Protein AF-A0A067NAH4-F1 (afdb_monomer)

Solvent-accessible surface area (backbone atoms only — not comparable to full-atom values): 6242 Å² total; per-residue (Å²): 113,54,61,60,35,31,51,51,36,57,66,37,64,76,49,64,85,84,39,65,66,45,46,51,52,34,50,54,34,35,53,59,41,47,57,51,52,64,72,45,68,87,51,65,45,87,79,51,62,70,64,58,50,64,38,41,49,64,36,49,52,53,40,50,54,50,25,50,52,26,52,78,69,68,36,59,69,63,21,52,51,34,49,52,54,45,52,53,52,51,52,53,39,49,52,39,22,72,75,42,46,94,78,30,49,73,62,55,57,65,75,75,112

Structure (mmCIF, N/CA/C/O backbone):
data_AF-A0A067NAH4-F1
#
_entry.id   AF-A0A067NAH4-F1
#
loop_
_atom_site.group_PDB
_atom_site.id
_atom_site.type_symbol
_atom_site.label_atom_id
_atom_site.label_alt_id
_atom_site.label_comp_id
_atom_site.label_asym_id
_atom_site.label_entity_id
_atom_site.label_seq_id
_atom_site.pdbx_PDB_ins_code
_atom_site.Cartn_x
_atom_site.Cartn_y
_atom_site.Cartn_z
_atom_site.occupancy
_atom_site.B_iso_or_equiv
_atom_site.auth_seq_id
_atom_site.auth_comp_id
_atom_site.auth_asym_id
_atom_site.auth_atom_id
_atom_site.pdbx_PDB_model_num
ATOM 1 N N . MET A 1 1 ? 1.624 9.648 -10.902 1.00 64.12 1 MET A N 1
ATOM 2 C CA . MET A 1 1 ? 0.472 9.651 -9.967 1.00 64.12 1 MET A CA 1
ATOM 3 C C . MET A 1 1 ? 0.856 9.192 -8.560 1.00 64.12 1 MET A C 1
ATOM 5 O O . MET A 1 1 ? 0.615 9.941 -7.626 1.00 64.12 1 MET A O 1
ATOM 9 N N . SER A 1 2 ? 1.530 8.049 -8.389 1.00 77.62 2 SER A N 1
ATOM 10 C CA . SER A 1 2 ? 1.931 7.505 -7.073 1.00 77.62 2 SER A CA 1
ATOM 11 C C . SER A 1 2 ? 2.707 8.477 -6.170 1.00 77.62 2 SER A C 1
ATOM 13 O O . SER A 1 2 ? 2.472 8.503 -4.968 1.00 77.62 2 SER A O 1
ATOM 15 N N . ALA A 1 3 ? 3.574 9.328 -6.734 1.00 77.19 3 ALA A N 1
ATOM 16 C CA . ALA A 1 3 ? 4.337 10.304 -5.952 1.00 77.19 3 ALA A CA 1
ATOM 17 C C . ALA A 1 3 ? 3.458 11.346 -5.231 1.00 77.19 3 ALA A C 1
ATOM 19 O O . ALA A 1 3 ? 3.697 11.651 -4.065 1.00 77.19 3 ALA A O 1
ATOM 20 N N . GLY A 1 4 ? 2.413 11.848 -5.901 1.00 82.81 4 GLY A N 1
ATOM 21 C CA . GLY A 1 4 ? 1.475 12.808 -5.314 1.00 82.81 4 GLY A CA 1
ATOM 22 C C . GLY A 1 4 ? 0.658 12.196 -4.177 1.00 82.81 4 GLY A C 1
ATOM 23 O O . GLY A 1 4 ? 0.498 12.821 -3.133 1.00 82.81 4 GLY A O 1
ATOM 24 N N . TYR A 1 5 ? 0.221 10.943 -4.332 1.00 85.12 5 TYR A N 1
ATOM 25 C CA . TYR A 1 5 ? -0.487 10.223 -3.271 1.00 85.12 5 TYR A CA 1
ATOM 26 C C . TYR A 1 5 ? 0.408 9.899 -2.077 1.00 85.12 5 TYR A C 1
ATOM 28 O O . TYR A 1 5 ? -0.037 10.037 -0.942 1.00 85.12 5 TYR A O 1
ATOM 36 N N . ALA A 1 6 ? 1.672 9.535 -2.297 1.00 81.31 6 ALA A N 1
ATOM 37 C CA . ALA A 1 6 ? 2.603 9.330 -1.190 1.00 81.31 6 ALA A CA 1
ATOM 38 C C . ALA A 1 6 ? 2.869 10.636 -0.427 1.00 81.31 6 ALA A C 1
ATOM 40 O O . ALA A 1 6 ? 2.834 10.638 0.801 1.00 81.31 6 ALA A O 1
ATOM 41 N N . ALA A 1 7 ? 3.066 11.753 -1.136 1.00 82.88 7 ALA A N 1
ATOM 42 C CA . ALA A 1 7 ? 3.193 13.068 -0.510 1.00 82.88 7 ALA A CA 1
ATOM 43 C C . ALA A 1 7 ? 1.926 13.441 0.277 1.00 82.88 7 ALA A C 1
ATOM 45 O O . ALA A 1 7 ? 2.016 13.906 1.410 1.00 82.88 7 ALA A O 1
ATOM 46 N N . GLN A 1 8 ? 0.742 13.172 -0.280 1.00 87.94 8 GLN A N 1
ATOM 47 C CA . GLN A 1 8 ? -0.527 13.372 0.413 1.00 87.94 8 GLN A CA 1
ATOM 48 C C . GLN A 1 8 ? -0.620 12.521 1.684 1.00 87.94 8 GLN A C 1
ATOM 50 O O . GLN A 1 8 ? -1.017 13.045 2.720 1.00 87.94 8 GLN A O 1
ATOM 55 N N . ILE A 1 9 ? -0.237 11.241 1.637 1.00 87.31 9 ILE A N 1
ATOM 56 C CA . ILE A 1 9 ? -0.216 10.379 2.826 1.00 87.31 9 ILE A CA 1
ATOM 57 C C . ILE A 1 9 ? 0.708 10.974 3.889 1.00 87.31 9 ILE A C 1
ATOM 59 O O . ILE A 1 9 ? 0.268 11.157 5.018 1.00 87.31 9 ILE A O 1
ATOM 63 N N . GLN A 1 10 ? 1.934 11.346 3.515 1.00 85.06 10 GLN A N 1
ATOM 64 C CA . GLN A 1 10 ? 2.921 11.921 4.434 1.00 85.06 10 GLN A CA 1
ATOM 65 C C . GLN A 1 10 ? 2.431 13.223 5.081 1.00 85.06 10 GLN A C 1
ATOM 67 O O . GLN A 1 10 ? 2.517 13.378 6.296 1.00 85.06 10 GLN A O 1
ATOM 72 N N . LEU A 1 11 ? 1.834 14.129 4.301 1.00 84.81 11 LEU A N 1
ATOM 73 C CA . LEU A 1 11 ? 1.240 15.362 4.831 1.00 84.81 11 LEU A CA 1
ATOM 74 C C . LEU A 1 11 ? 0.103 15.076 5.816 1.00 84.81 11 LEU A C 1
ATOM 76 O O . LEU A 1 11 ? -0.052 15.780 6.810 1.00 84.81 11 LEU A O 1
ATOM 80 N N . GLN A 1 12 ? -0.702 14.048 5.545 1.00 85.00 12 GLN A N 1
ATOM 81 C CA . GLN A 1 12 ? -1.798 13.669 6.431 1.00 85.00 12 GLN A CA 1
ATOM 82 C C . GLN A 1 12 ? -1.331 12.888 7.672 1.00 85.00 12 GLN A C 1
ATOM 84 O O . GLN A 1 12 ? -2.075 12.820 8.646 1.00 85.00 12 GLN A O 1
ATOM 89 N N . SER A 1 13 ? -0.121 12.323 7.672 1.00 81.06 13 SER A N 1
ATOM 90 C CA . SER A 1 13 ? 0.454 11.615 8.827 1.00 81.06 13 SER A CA 1
ATOM 91 C C . SER A 1 13 ? 0.865 12.542 9.977 1.00 81.06 13 SER A C 1
ATOM 93 O O . SER A 1 13 ? 1.123 12.057 11.072 1.00 81.06 13 SER A O 1
ATOM 95 N N . VAL A 1 14 ? 0.906 13.862 9.756 1.00 82.94 14 VAL A N 1
ATOM 96 C CA . VAL A 1 14 ? 1.140 14.862 10.817 1.00 82.94 14 VAL A CA 1
ATOM 97 C C . VAL A 1 14 ? -0.081 15.008 11.735 1.00 82.94 14 VAL A C 1
ATOM 99 O O . VAL A 1 14 ? 0.048 15.42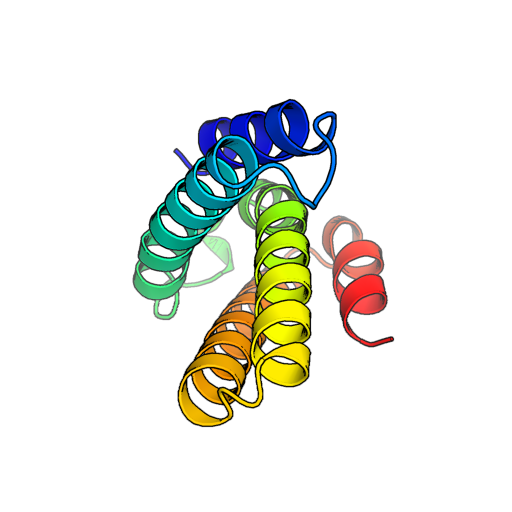8 12.884 1.00 82.94 14 VAL A O 1
ATOM 102 N N . PHE A 1 15 ? -1.274 14.662 11.245 1.00 80.50 15 PHE A N 1
ATOM 103 C CA . PHE A 1 15 ? -2.492 14.714 12.047 1.00 80.50 15 PHE A CA 1
ATOM 104 C C . PHE A 1 15 ? -2.595 13.494 12.974 1.00 80.50 15 PHE A C 1
ATOM 106 O O . PHE A 1 15 ? -2.128 12.410 12.611 1.00 80.50 15 PHE A O 1
ATOM 113 N N . PRO A 1 16 ? -3.239 13.636 14.1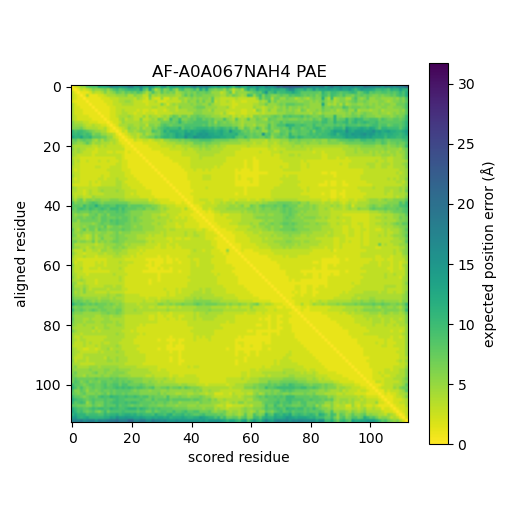50 1.00 79.69 16 PRO A N 1
ATOM 114 C CA . PRO A 1 16 ? -3.451 12.520 15.064 1.00 79.69 16 PRO A CA 1
ATOM 115 C C . PRO A 1 16 ? -4.124 11.332 14.371 1.00 79.69 16 PRO A C 1
ATOM 117 O O . PRO A 1 16 ? -5.038 11.507 13.566 1.00 79.69 16 PRO A O 1
ATOM 120 N N . GLU A 1 17 ? -3.732 10.108 14.726 1.00 75.06 17 GLU A N 1
ATOM 121 C CA . GLU A 1 17 ? -4.296 8.888 14.125 1.00 75.06 17 GLU A CA 1
ATOM 122 C C . GLU A 1 17 ? -5.819 8.780 14.283 1.00 75.06 17 GLU A C 1
ATOM 124 O O . GLU A 1 17 ? -6.500 8.231 13.415 1.00 75.06 17 GLU A O 1
ATOM 129 N N . ASN A 1 18 ? -6.346 9.372 15.356 1.00 77.12 18 ASN A N 1
ATOM 130 C CA . ASN A 1 18 ? -7.768 9.403 15.670 1.00 77.12 18 ASN A CA 1
ATOM 131 C C . ASN A 1 18 ? -8.560 10.451 14.876 1.00 77.12 18 ASN A C 1
ATOM 133 O O . ASN A 1 18 ? -9.779 10.477 15.016 1.00 77.12 18 ASN A O 1
ATOM 137 N N . ASP A 1 19 ? -7.925 11.291 14.048 1.00 88.75 19 ASP A N 1
ATOM 138 C CA . ASP A 1 19 ? -8.652 12.187 13.142 1.00 88.75 19 ASP A CA 1
ATOM 139 C C . ASP A 1 19 ? -9.290 11.368 11.999 1.00 88.75 19 ASP A C 1
ATOM 141 O O . ASP A 1 19 ? -8.588 10.882 11.097 1.00 88.75 19 ASP A O 1
ATOM 145 N N . PRO A 1 20 ? -10.631 11.220 11.987 1.00 87.25 20 PRO A N 1
ATOM 146 C CA . PRO A 1 20 ? -11.311 10.416 10.984 1.00 87.25 20 PRO A CA 1
ATOM 147 C C . PRO A 1 20 ? -11.174 11.001 9.571 1.00 87.25 20 PRO A C 1
ATOM 149 O O . PRO A 1 20 ? -11.154 10.235 8.604 1.00 87.25 20 PRO A O 1
ATOM 152 N N . ALA A 1 21 ? -11.045 12.325 9.425 1.00 90.06 21 ALA A N 1
ATOM 153 C CA . ALA A 1 21 ? -10.928 12.976 8.124 1.00 90.06 21 ALA A CA 1
ATOM 154 C C . ALA A 1 21 ? -9.537 12.753 7.515 1.00 90.06 21 ALA A C 1
ATOM 156 O O . ALA A 1 21 ? -9.428 12.367 6.345 1.00 90.06 21 ALA A O 1
ATOM 157 N N . ALA A 1 22 ? -8.476 12.937 8.305 1.00 88.94 22 ALA A N 1
ATOM 158 C CA . ALA A 1 22 ? -7.110 12.645 7.872 1.00 88.94 22 ALA A CA 1
ATOM 159 C C . ALA A 1 22 ? -6.925 11.152 7.564 1.00 88.94 22 ALA A C 1
ATOM 161 O O . ALA A 1 22 ? -6.324 10.792 6.546 1.00 88.94 22 ALA A O 1
ATOM 162 N N . ARG A 1 23 ? -7.499 10.262 8.388 1.00 91.31 23 ARG A N 1
ATOM 163 C CA . ARG A 1 23 ? -7.520 8.814 8.121 1.00 91.31 23 ARG A CA 1
ATOM 164 C C . ARG A 1 23 ? -8.181 8.496 6.781 1.00 91.31 23 ARG A C 1
ATOM 166 O O . ARG A 1 23 ? -7.584 7.805 5.958 1.00 91.31 23 ARG A O 1
ATOM 173 N N . GLN A 1 24 ? -9.379 9.026 6.531 1.00 92.94 24 GLN A N 1
ATOM 174 C CA . GLN A 1 24 ? -10.105 8.768 5.286 1.00 92.94 24 GLN A CA 1
ATOM 175 C C . GLN A 1 24 ? -9.320 9.243 4.055 1.00 92.94 24 GLN A C 1
ATOM 177 O O . GLN A 1 24 ? -9.275 8.542 3.043 1.00 92.94 24 GLN A O 1
ATOM 182 N N . LYS A 1 25 ? -8.653 10.400 4.142 1.00 93.12 25 LYS A N 1
ATOM 183 C CA . LYS A 1 25 ? -7.795 10.917 3.064 1.00 93.12 25 LYS A CA 1
ATOM 184 C C . LYS A 1 25 ? -6.597 10.006 2.794 1.00 93.12 25 LYS A C 1
ATOM 186 O O . LYS A 1 25 ? -6.332 9.701 1.632 1.00 93.12 25 LYS A O 1
ATOM 191 N N . ARG A 1 26 ? -5.907 9.538 3.843 1.00 93.19 26 ARG A N 1
ATOM 192 C CA . ARG A 1 26 ? -4.791 8.581 3.719 1.00 93.19 26 ARG A CA 1
ATOM 193 C C . ARG A 1 26 ? -5.242 7.281 3.060 1.00 93.19 26 ARG A C 1
ATOM 195 O O . ARG A 1 26 ? -4.603 6.832 2.114 1.00 93.19 26 ARG A O 1
ATOM 202 N N . LEU A 1 27 ? -6.375 6.725 3.492 1.00 94.06 27 LEU A N 1
ATOM 203 C CA . LEU A 1 27 ? -6.923 5.495 2.916 1.00 94.06 27 LEU A CA 1
ATOM 204 C C . LEU A 1 27 ? -7.373 5.660 1.468 1.00 94.06 27 LEU A C 1
ATOM 206 O O . LEU A 1 27 ? -7.132 4.778 0.649 1.00 94.06 27 LEU A O 1
ATOM 210 N N . SER A 1 28 ? -7.993 6.788 1.127 1.00 94.81 28 SER A N 1
ATOM 211 C CA . SER A 1 28 ? -8.366 7.074 -0.258 1.00 94.81 28 SER A CA 1
ATOM 212 C C . SER A 1 28 ? -7.136 7.154 -1.164 1.00 94.81 28 SER A C 1
ATOM 214 O O . SER A 1 28 ? -7.157 6.607 -2.264 1.00 94.81 28 SER A O 1
ATOM 216 N N . ALA A 1 29 ? -6.061 7.802 -0.704 1.00 94.12 29 ALA A N 1
ATOM 217 C CA . A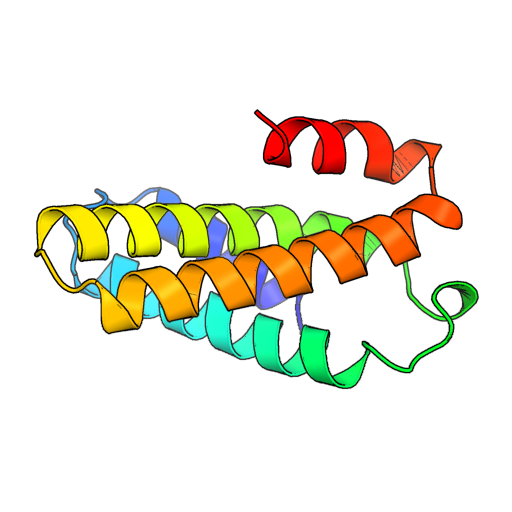LA A 1 29 ? -4.800 7.867 -1.435 1.00 94.12 29 ALA A CA 1
ATOM 218 C C . ALA A 1 29 ? -4.150 6.478 -1.568 1.00 94.12 29 ALA A C 1
ATOM 220 O O . ALA A 1 29 ? -3.724 6.104 -2.658 1.00 94.12 29 ALA A O 1
ATOM 221 N N . ALA A 1 30 ? -4.140 5.684 -0.492 1.00 95.06 30 ALA A N 1
ATOM 222 C CA . ALA A 1 30 ? -3.627 4.316 -0.500 1.00 95.06 30 ALA A CA 1
ATOM 223 C C . ALA A 1 30 ? -4.369 3.428 -1.513 1.00 95.06 30 ALA A C 1
ATOM 225 O O . ALA A 1 30 ? -3.732 2.778 -2.336 1.00 95.06 30 ALA A O 1
ATOM 226 N N . ARG A 1 31 ? -5.707 3.469 -1.533 1.00 95.38 31 ARG A N 1
ATOM 227 C CA . ARG A 1 31 ? -6.539 2.711 -2.489 1.00 95.38 31 ARG A CA 1
ATOM 228 C C . ARG A 1 31 ? -6.299 3.120 -3.943 1.00 95.38 31 ARG A C 1
ATOM 230 O O . ARG A 1 31 ? -6.241 2.266 -4.826 1.00 95.38 31 ARG A O 1
ATOM 237 N N . ALA A 1 32 ? -6.122 4.418 -4.195 1.00 95.06 32 ALA A N 1
ATOM 238 C CA . ALA A 1 32 ? -5.782 4.908 -5.529 1.00 95.06 32 ALA A CA 1
ATOM 239 C C . ALA A 1 32 ? -4.415 4.378 -5.994 1.00 95.06 32 ALA A C 1
ATOM 241 O O . ALA A 1 32 ? -4.255 4.018 -7.159 1.00 95.06 32 ALA A O 1
ATOM 242 N N . VAL A 1 33 ? -3.439 4.272 -5.085 1.00 95.06 33 VAL A N 1
ATOM 243 C CA . VAL A 1 33 ? -2.146 3.649 -5.395 1.00 95.06 33 VAL A CA 1
ATOM 244 C C . VAL A 1 33 ? -2.277 2.139 -5.595 1.00 95.06 33 VAL A C 1
ATOM 246 O O . VAL A 1 33 ? -1.698 1.632 -6.550 1.00 95.06 33 VAL A O 1
ATOM 249 N N . MET A 1 34 ? -3.064 1.432 -4.781 1.00 96.38 34 MET A N 1
ATOM 250 C CA . MET A 1 34 ? -3.288 -0.011 -4.958 1.00 96.38 34 MET A CA 1
ATOM 251 C C . MET A 1 34 ? -3.899 -0.344 -6.321 1.00 96.38 34 MET A C 1
ATOM 253 O O . MET A 1 34 ? -3.486 -1.304 -6.959 1.00 96.38 34 MET A O 1
ATOM 257 N N . SER A 1 35 ? -4.774 0.516 -6.850 1.00 94.62 35 SER A N 1
ATOM 258 C CA . SER A 1 35 ? -5.290 0.360 -8.221 1.00 94.62 35 SER A CA 1
ATOM 259 C C . SER A 1 35 ? -4.172 0.380 -9.278 1.00 94.62 35 SER A C 1
ATOM 261 O O . SER A 1 35 ? -4.230 -0.352 -10.262 1.00 94.62 35 SER A O 1
ATOM 263 N N . VAL A 1 36 ? -3.125 1.189 -9.069 1.00 93.06 36 VAL A N 1
ATOM 264 C CA . VAL A 1 36 ? -1.933 1.202 -9.936 1.00 93.06 36 VAL A CA 1
ATOM 265 C C . VAL A 1 36 ? -1.079 -0.043 -9.714 1.00 93.06 36 VAL A C 1
ATOM 267 O O . VAL A 1 36 ? -0.580 -0.598 -10.685 1.00 93.06 36 VAL A O 1
ATOM 270 N N . VAL A 1 37 ? -0.913 -0.477 -8.461 1.00 94.56 37 VAL A N 1
ATOM 271 C CA . VAL A 1 37 ? -0.147 -1.683 -8.098 1.00 94.56 37 VAL A CA 1
ATOM 272 C C . VAL A 1 37 ? -0.729 -2.907 -8.798 1.00 94.56 37 VAL A C 1
ATOM 274 O O . VAL A 1 37 ? 0.008 -3.588 -9.503 1.00 94.56 37 VAL A O 1
ATOM 277 N N . HIS A 1 38 ? -2.046 -3.109 -8.712 1.00 94.50 38 HIS A N 1
ATOM 278 C CA . HIS A 1 38 ? -2.738 -4.183 -9.425 1.00 94.50 38 HIS A CA 1
ATOM 279 C C . HIS A 1 38 ? -2.557 -4.086 -10.942 1.00 94.50 38 HIS A C 1
ATOM 281 O O . HIS A 1 38 ? -2.310 -5.087 -11.606 1.00 94.50 38 HIS A O 1
ATOM 287 N N . GLY A 1 39 ? -2.603 -2.874 -11.503 1.00 90.81 39 GLY A N 1
ATOM 288 C CA . GLY A 1 39 ? -2.392 -2.66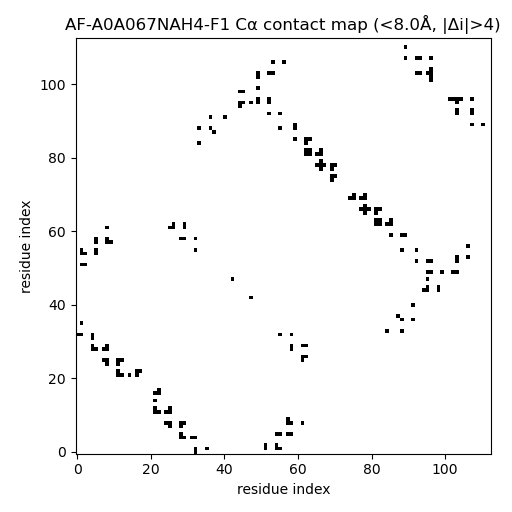2 -12.936 1.00 90.81 39 GLY A CA 1
ATOM 289 C C . GLY A 1 39 ? -0.981 -3.001 -13.432 1.00 90.81 39 GLY A C 1
ATOM 290 O O . GLY A 1 39 ? -0.791 -3.174 -14.634 1.00 90.81 39 GLY A O 1
ATOM 291 N N . VAL A 1 40 ? 0.011 -3.095 -12.540 1.00 89.44 40 VAL A N 1
ATOM 292 C CA 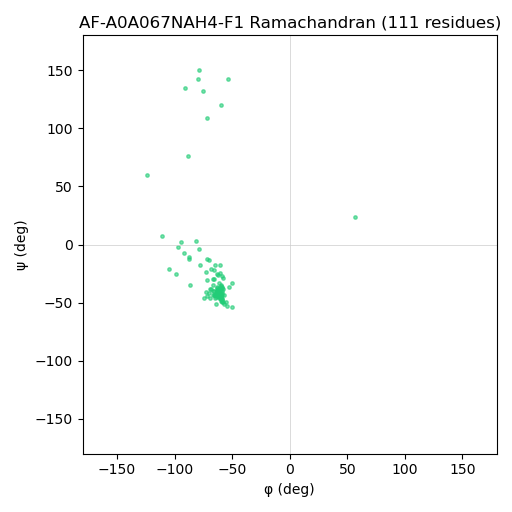. VAL A 1 40 ? 1.398 -3.437 -12.897 1.00 89.44 40 VAL A CA 1
ATOM 293 C C . VAL A 1 40 ? 1.833 -4.817 -12.404 1.00 89.44 40 VAL A C 1
ATOM 295 O O . VAL A 1 40 ? 3.003 -5.175 -12.556 1.00 89.44 40 VAL A O 1
ATOM 298 N N . GLU A 1 41 ? 0.918 -5.619 -11.851 1.00 85.31 41 GLU A N 1
ATOM 299 C CA . GLU A 1 41 ? 1.222 -6.987 -11.421 1.00 85.31 41 GLU A CA 1
ATOM 300 C C . GLU A 1 41 ? 1.744 -7.848 -12.578 1.00 85.31 41 GLU A C 1
ATOM 302 O O . GLU A 1 41 ? 2.734 -8.549 -12.406 1.00 85.31 41 GLU A O 1
ATOM 307 N N . ASP A 1 42 ? 1.214 -7.712 -13.787 1.00 86.62 42 ASP A N 1
ATOM 308 C CA . ASP A 1 42 ? 1.671 -8.520 -14.929 1.00 86.62 42 ASP A CA 1
ATOM 309 C C . ASP A 1 42 ? 2.748 -7.836 -15.786 1.00 86.62 42 ASP A C 1
ATOM 311 O O . ASP A 1 42 ? 3.221 -8.390 -16.779 1.00 86.62 42 ASP A O 1
ATOM 315 N N . VAL A 1 43 ? 3.187 -6.634 -15.401 1.00 91.19 43 VAL A N 1
ATOM 316 C CA . VAL A 1 43 ? 4.217 -5.885 -16.134 1.00 91.19 43 VAL A CA 1
ATOM 317 C C . VAL A 1 43 ? 5.610 -6.422 -15.789 1.00 91.19 43 VAL A C 1
ATOM 319 O O . VAL A 1 43 ? 5.893 -6.768 -14.638 1.00 91.19 43 VAL A O 1
ATOM 322 N N . ASP A 1 44 ? 6.508 -6.474 -16.782 1.00 91.00 44 ASP A N 1
ATOM 323 C CA . ASP A 1 44 ? 7.922 -6.790 -16.551 1.00 91.00 44 ASP A CA 1
ATOM 324 C C . ASP A 1 44 ? 8.531 -5.747 -15.589 1.00 91.00 44 ASP A C 1
ATOM 326 O O . ASP A 1 44 ? 8.564 -4.555 -15.916 1.00 91.00 44 ASP A O 1
ATOM 330 N N . PRO A 1 45 ? 9.049 -6.154 -14.413 1.00 88.75 45 PRO A N 1
ATOM 331 C CA . PRO A 1 45 ? 9.603 -5.227 -13.429 1.00 88.75 45 PRO A CA 1
ATOM 332 C C . PRO A 1 45 ? 10.793 -4.408 -13.950 1.00 88.75 45 PRO A C 1
ATOM 334 O O . PRO A 1 45 ? 11.099 -3.370 -13.368 1.00 88.75 45 PRO A O 1
ATOM 337 N N . ARG A 1 46 ? 11.450 -4.819 -15.044 1.00 90.00 46 ARG A N 1
ATOM 338 C CA . ARG A 1 46 ? 12.515 -4.039 -15.702 1.00 90.00 46 ARG A CA 1
ATOM 339 C C . ARG A 1 46 ? 12.000 -2.769 -16.378 1.00 90.00 46 ARG A C 1
ATOM 341 O O . ARG A 1 46 ? 12.780 -1.848 -16.600 1.00 90.00 46 ARG A O 1
ATOM 348 N N . LEU A 1 47 ? 10.705 -2.716 -16.689 1.00 91.00 47 LEU A N 1
ATOM 349 C CA . LEU A 1 47 ? 10.034 -1.546 -17.261 1.00 91.00 47 LEU A CA 1
ATOM 350 C C . LEU A 1 47 ? 9.518 -0.585 -16.181 1.00 91.00 47 LEU A C 1
ATOM 352 O O . LEU A 1 47 ? 9.098 0.530 -16.488 1.00 91.00 47 LEU A O 1
ATOM 356 N N . LEU A 1 48 ? 9.539 -1.005 -14.914 1.00 89.62 48 LEU A N 1
ATOM 357 C CA . LEU A 1 48 ? 9.081 -0.199 -13.793 1.00 89.62 48 LEU A CA 1
ATOM 358 C C . LEU A 1 48 ? 10.235 0.618 -13.216 1.00 89.62 48 LEU A C 1
ATOM 360 O O . LEU A 1 48 ? 11.323 0.114 -12.949 1.00 89.62 48 LEU A O 1
ATOM 364 N N . HIS A 1 49 ? 9.978 1.898 -12.958 1.00 89.19 49 HIS A N 1
ATOM 365 C CA . HIS A 1 49 ? 10.966 2.749 -12.311 1.00 89.19 49 HIS A CA 1
ATOM 366 C C . HIS A 1 49 ? 11.045 2.436 -10.811 1.00 89.19 49 HIS A C 1
ATOM 368 O O . HIS A 1 49 ? 10.031 2.458 -10.114 1.00 89.19 49 HIS A O 1
ATOM 374 N N . VAL A 1 50 ? 12.261 2.259 -10.282 1.00 88.12 50 VAL A N 1
ATOM 375 C CA . VAL A 1 50 ? 12.522 1.987 -8.853 1.00 88.12 50 VAL A CA 1
ATOM 376 C C . VAL A 1 50 ? 11.831 2.947 -7.870 1.00 88.12 50 VAL A C 1
ATOM 378 O O . VAL A 1 50 ? 11.390 2.517 -6.805 1.00 88.12 50 VAL A O 1
ATOM 381 N N . PHE A 1 51 ? 11.649 4.227 -8.232 1.00 87.69 51 PHE A N 1
ATOM 382 C CA . PHE A 1 51 ? 10.945 5.200 -7.394 1.00 87.69 51 PHE A CA 1
ATOM 383 C C . PHE A 1 51 ? 9.508 4.781 -7.077 1.00 87.69 51 PHE A C 1
ATOM 385 O O . PHE A 1 51 ? 9.010 5.149 -6.021 1.00 87.69 51 PHE A O 1
ATOM 392 N N . LEU A 1 52 ? 8.846 3.991 -7.930 1.00 87.94 52 LEU A N 1
ATOM 393 C CA . LEU A 1 52 ? 7.505 3.482 -7.635 1.00 87.94 52 LEU A CA 1
ATOM 394 C C . LEU A 1 52 ? 7.497 2.665 -6.342 1.00 87.94 52 LEU A C 1
ATOM 396 O O . LEU A 1 52 ? 6.681 2.941 -5.468 1.00 87.94 52 LEU A O 1
ATOM 400 N N . GLY A 1 53 ? 8.458 1.752 -6.177 1.00 86.31 53 GLY A N 1
ATOM 401 C CA . GLY A 1 53 ? 8.602 0.973 -4.949 1.00 86.31 53 GLY A CA 1
ATOM 402 C C . GLY A 1 53 ? 8.836 1.860 -3.723 1.00 86.31 53 GLY A C 1
ATOM 403 O O . GLY A 1 53 ? 8.182 1.686 -2.697 1.00 86.31 53 GLY A O 1
ATOM 404 N N . LEU A 1 54 ? 9.692 2.878 -3.839 1.00 86.62 54 LEU A N 1
ATOM 405 C CA . LEU A 1 54 ? 9.947 3.818 -2.741 1.00 86.62 54 LEU A CA 1
ATOM 406 C C . LEU A 1 54 ? 8.676 4.579 -2.330 1.00 86.62 54 LEU A C 1
ATOM 408 O O . LEU A 1 54 ? 8.346 4.637 -1.144 1.00 86.62 54 LEU A O 1
ATOM 412 N N . MET A 1 55 ? 7.911 5.081 -3.305 1.00 90.31 55 MET A N 1
ATOM 413 C CA . MET A 1 55 ? 6.671 5.829 -3.058 1.00 90.31 55 MET A CA 1
ATOM 414 C C . MET A 1 55 ? 5.523 4.960 -2.528 1.00 90.31 55 MET A C 1
ATOM 416 O O . MET A 1 55 ? 4.530 5.492 -2.036 1.00 90.31 55 MET A O 1
ATOM 420 N N . TRP A 1 56 ? 5.636 3.636 -2.594 1.00 93.00 56 TRP A N 1
ATOM 421 C CA . TRP A 1 56 ? 4.644 2.714 -2.042 1.00 93.00 56 TRP A CA 1
ATOM 422 C C . TRP A 1 56 ? 4.866 2.374 -0.566 1.00 93.00 56 TRP A C 1
ATOM 424 O O . TRP A 1 56 ? 3.946 1.895 0.092 1.00 93.00 56 TRP A O 1
ATOM 434 N N . THR A 1 57 ? 6.029 2.708 -0.003 1.00 91.00 57 THR A N 1
ATOM 435 C CA . THR A 1 57 ? 6.309 2.554 1.437 1.00 91.00 57 THR A CA 1
ATOM 436 C C . THR A 1 57 ? 5.220 3.156 2.344 1.00 91.00 57 THR A C 1
ATOM 438 O O . THR A 1 57 ? 4.674 2.425 3.169 1.00 91.00 57 THR A O 1
ATOM 441 N N . PRO A 1 58 ? 4.827 4.437 2.193 1.00 91.44 58 PRO A N 1
ATOM 442 C CA . PRO A 1 58 ? 3.775 5.020 3.032 1.00 91.44 58 PRO A CA 1
ATOM 443 C C . PRO A 1 58 ? 2.390 4.398 2.805 1.00 91.44 58 PRO A C 1
ATOM 445 O O . PRO A 1 58 ? 1.532 4.474 3.679 1.00 91.44 58 PRO A O 1
ATOM 448 N N . VAL A 1 59 ? 2.152 3.773 1.648 1.00 94.19 59 VAL A N 1
ATOM 449 C CA . VAL A 1 59 ? 0.898 3.051 1.385 1.00 94.19 59 VAL A CA 1
ATOM 450 C C . VAL A 1 59 ? 0.831 1.802 2.254 1.00 94.19 59 VAL A C 1
ATOM 452 O O . VAL A 1 59 ? -0.179 1.589 2.919 1.00 94.19 59 VAL A O 1
ATOM 455 N N . TYR A 1 60 ? 1.922 1.033 2.322 1.00 93.75 60 TYR A N 1
ATOM 456 C CA . TYR A 1 60 ? 2.014 -0.143 3.189 1.00 93.75 60 TYR A CA 1
ATOM 457 C C . TYR A 1 60 ? 1.763 0.211 4.662 1.00 93.75 60 TYR A C 1
ATOM 459 O O . TYR A 1 60 ? 1.000 -0.469 5.346 1.00 93.75 60 TYR A O 1
ATOM 467 N N . GLU A 1 61 ? 2.347 1.316 5.139 1.00 92.12 61 GLU A N 1
ATOM 468 C CA . GLU A 1 61 ? 2.148 1.807 6.509 1.00 92.12 61 GLU A CA 1
ATOM 469 C C . GLU A 1 61 ? 0.675 2.153 6.790 1.00 92.12 61 GLU A C 1
ATOM 471 O O . GLU A 1 61 ? 0.121 1.726 7.803 1.00 92.12 61 GLU A O 1
ATOM 476 N N . VAL A 1 62 ? 0.007 2.871 5.878 1.00 94.00 62 VAL A N 1
ATOM 477 C CA . VAL A 1 62 ? -1.418 3.223 6.020 1.00 94.00 62 VAL A CA 1
ATOM 478 C C . VAL A 1 62 ? -2.311 1.984 6.052 1.00 94.00 62 VAL A C 1
ATOM 480 O O . VAL A 1 62 ? -3.227 1.919 6.874 1.00 94.00 62 VAL A O 1
ATOM 483 N N . LEU A 1 63 ? -2.051 1.003 5.184 1.00 94.94 63 LEU A N 1
ATOM 484 C CA . LEU A 1 63 ? -2.800 -0.255 5.177 1.00 94.94 63 LEU A CA 1
ATOM 485 C C . LEU A 1 63 ? -2.598 -1.031 6.487 1.00 94.94 63 LEU A C 1
ATOM 487 O O . LEU A 1 63 ? -3.566 -1.548 7.042 1.00 94.94 63 LEU A O 1
ATOM 491 N N . GLY A 1 64 ? -1.375 -1.044 7.029 1.00 94.00 64 GLY A N 1
ATOM 492 C CA . GLY A 1 64 ? -1.068 -1.668 8.318 1.00 94.00 64 GLY A CA 1
ATOM 493 C C . GLY A 1 64 ? -1.799 -1.018 9.496 1.00 94.00 64 GLY A C 1
ATOM 494 O O . GLY A 1 64 ? -2.372 -1.723 10.331 1.00 94.00 64 GLY A O 1
ATOM 495 N N . LEU A 1 65 ? -1.841 0.317 9.541 1.00 93.06 65 LEU A N 1
ATOM 496 C CA . LEU A 1 65 ? -2.590 1.057 10.564 1.00 93.06 65 LEU A CA 1
ATOM 497 C C . LEU A 1 65 ? -4.092 0.756 10.494 1.00 93.06 65 LEU A C 1
ATOM 499 O O . LEU A 1 65 ? -4.725 0.499 11.518 1.00 93.06 65 LEU A O 1
ATOM 503 N N . GLU A 1 66 ? -4.667 0.735 9.291 1.00 94.56 66 GLU A N 1
ATOM 504 C CA . GLU A 1 66 ? -6.091 0.438 9.127 1.00 94.56 66 GLU A CA 1
ATOM 505 C C . GLU A 1 66 ? -6.416 -1.022 9.440 1.00 94.56 66 GLU A C 1
ATOM 507 O O . GLU A 1 66 ? -7.421 -1.296 10.096 1.00 94.56 66 GLU A O 1
ATOM 512 N N . LYS A 1 67 ? -5.544 -1.964 9.061 1.00 95.50 67 LYS A N 1
ATOM 513 C CA . LYS A 1 67 ? -5.669 -3.368 9.459 1.00 95.50 67 LYS A CA 1
ATOM 514 C C . LYS A 1 67 ? -5.741 -3.490 10.980 1.00 95.50 67 LYS A C 1
ATOM 516 O O . LYS A 1 67 ? -6.642 -4.165 11.477 1.00 95.50 67 LYS A O 1
ATOM 521 N N . ARG A 1 68 ? -4.826 -2.842 11.710 1.00 94.06 68 ARG A N 1
ATOM 522 C CA . ARG A 1 68 ? -4.801 -2.857 13.180 1.00 94.06 68 ARG A CA 1
ATOM 523 C C . ARG A 1 68 ? -6.095 -2.291 13.766 1.00 94.06 68 ARG A C 1
ATOM 525 O O . ARG A 1 68 ? -6.710 -2.933 14.610 1.00 94.06 68 ARG A O 1
ATOM 532 N N . ARG A 1 69 ? -6.565 -1.150 13.257 1.00 93.94 69 ARG A N 1
ATOM 533 C CA . ARG A 1 69 ? -7.836 -0.546 13.683 1.00 93.94 69 ARG A CA 1
ATOM 534 C C . ARG A 1 69 ? -9.028 -1.486 13.470 1.00 93.94 69 ARG A C 1
ATOM 536 O O . ARG A 1 69 ? -9.911 -1.574 14.318 1.00 93.94 69 ARG A O 1
ATOM 543 N N . LEU A 1 70 ? -9.074 -2.184 12.335 1.00 95.06 70 LEU A N 1
ATOM 544 C CA . LEU A 1 70 ? -10.131 -3.153 12.032 1.00 95.06 70 LEU A CA 1
ATOM 545 C C . LEU A 1 70 ? -10.068 -4.374 12.961 1.00 95.06 70 LEU A C 1
ATOM 547 O O . LEU A 1 70 ? -11.114 -4.870 13.368 1.00 95.06 70 LEU A O 1
ATOM 551 N N . GLN A 1 71 ? -8.869 -4.816 13.357 1.00 94.50 71 GLN A N 1
ATOM 552 C CA . GLN A 1 71 ? -8.699 -5.866 14.372 1.00 94.50 71 GLN A CA 1
ATOM 553 C C . GLN A 1 71 ? -9.214 -5.418 15.740 1.00 94.50 71 GLN A C 1
ATOM 555 O O . GLN A 1 71 ? -9.957 -6.158 16.378 1.00 94.50 71 GLN A O 1
ATOM 560 N N . GLU A 1 72 ? -8.873 -4.200 16.165 1.00 94.44 72 GLU A N 1
ATOM 561 C CA . GLU A 1 72 ? -9.364 -3.605 17.416 1.00 94.44 72 GLU A CA 1
ATOM 562 C C . GLU A 1 72 ? -10.898 -3.459 17.407 1.00 94.44 72 GLU A C 1
ATOM 564 O O . GLU A 1 72 ? -11.551 -3.662 18.428 1.00 94.44 72 GLU A O 1
ATOM 569 N N . ALA A 1 73 ? -11.492 -3.201 16.238 1.00 93.88 73 ALA A N 1
ATOM 570 C CA . ALA A 1 73 ? -12.940 -3.161 16.036 1.00 93.88 73 ALA A CA 1
ATOM 571 C C . ALA A 1 73 ? -13.598 -4.548 15.854 1.00 93.88 73 ALA A C 1
ATOM 573 O O . ALA A 1 73 ? -14.801 -4.615 15.608 1.00 93.88 73 ALA A O 1
ATOM 574 N N . SER A 1 74 ? -12.840 -5.649 15.955 1.00 95.31 74 SER A N 1
ATOM 575 C CA . SER A 1 74 ? -13.306 -7.024 15.694 1.00 95.31 74 SER A CA 1
ATOM 576 C C . SER A 1 74 ? -13.898 -7.249 14.291 1.00 95.31 74 SER A C 1
ATOM 578 O O . SER A 1 74 ? -14.655 -8.192 14.063 1.00 95.31 74 SER A O 1
ATOM 580 N N . ASP A 1 75 ? -13.521 -6.420 13.317 1.00 95.38 75 ASP A N 1
ATOM 581 C CA . ASP A 1 75 ? -13.902 -6.565 11.912 1.00 95.38 75 ASP A CA 1
ATOM 582 C C . ASP A 1 75 ? -12.893 -7.461 11.181 1.00 95.38 75 ASP A C 1
ATOM 584 O O . ASP A 1 75 ? -12.005 -7.020 10.439 1.00 95.38 75 ASP A O 1
ATOM 588 N N . THR A 1 76 ? -13.006 -8.767 11.431 1.00 94.56 76 THR A N 1
ATOM 589 C CA . THR A 1 76 ? -12.077 -9.773 10.901 1.00 94.56 76 THR A CA 1
ATOM 590 C C . THR A 1 76 ? -12.064 -9.802 9.375 1.00 94.56 76 THR A C 1
ATOM 592 O O . THR A 1 76 ? -11.001 -9.952 8.774 1.00 94.56 76 THR A O 1
ATOM 595 N N . ARG A 1 77 ? -13.223 -9.624 8.728 1.00 95.88 77 ARG A N 1
ATOM 596 C CA . ARG A 1 77 ? -13.338 -9.693 7.266 1.00 95.88 77 ARG A CA 1
ATOM 597 C C . ARG A 1 77 ? -12.530 -8.585 6.599 1.00 95.88 77 ARG A C 1
ATOM 599 O O . ARG A 1 77 ? -11.723 -8.868 5.715 1.00 95.88 77 ARG A O 1
ATOM 606 N N . ASN A 1 78 ? -12.725 -7.340 7.028 1.00 94.06 78 ASN A N 1
ATOM 607 C CA . ASN A 1 78 ? -12.009 -6.217 6.431 1.00 94.06 78 ASN A CA 1
ATOM 608 C C . ASN A 1 78 ? -10.530 -6.213 6.836 1.00 94.06 78 ASN A C 1
ATOM 610 O O . ASN A 1 78 ? -9.684 -5.814 6.039 1.00 94.06 78 ASN A O 1
ATOM 614 N N . SER A 1 79 ? -10.188 -6.718 8.026 1.00 95.12 79 SER A N 1
ATOM 615 C CA . SER A 1 79 ? -8.789 -6.909 8.422 1.00 95.12 79 SER A CA 1
ATOM 616 C C . SER A 1 79 ? -8.050 -7.900 7.510 1.00 95.12 79 SER A C 1
ATOM 618 O O . SER A 1 79 ? -6.934 -7.615 7.072 1.00 95.12 79 SER A O 1
ATOM 620 N N . ILE A 1 80 ? -8.679 -9.032 7.169 1.00 95.81 80 ILE A N 1
ATOM 621 C CA . ILE A 1 80 ? -8.118 -10.006 6.218 1.00 95.81 80 ILE A CA 1
ATOM 622 C C . ILE A 1 80 ? -7.937 -9.363 4.842 1.00 95.81 80 ILE A C 1
ATOM 624 O O . ILE A 1 80 ? -6.873 -9.507 4.245 1.00 95.81 80 ILE A O 1
ATOM 628 N N . HIS A 1 81 ? -8.930 -8.607 4.368 1.00 95.31 81 HIS A N 1
ATOM 629 C CA . HIS A 1 81 ? -8.808 -7.884 3.103 1.00 95.31 81 HIS A CA 1
ATOM 630 C C . HIS A 1 81 ? -7.625 -6.903 3.122 1.00 95.31 81 HIS A C 1
ATOM 632 O O . HIS A 1 81 ? -6.868 -6.838 2.160 1.00 95.31 81 HIS A O 1
ATOM 638 N N . MET A 1 82 ? -7.419 -6.145 4.205 1.00 95.38 82 MET A N 1
ATOM 639 C CA . MET A 1 82 ? -6.256 -5.250 4.304 1.00 95.38 82 MET A CA 1
ATOM 640 C C . MET A 1 82 ? -4.932 -6.021 4.294 1.00 95.38 82 MET A C 1
ATOM 642 O O . MET A 1 82 ? -3.977 -5.561 3.678 1.00 95.38 82 MET A O 1
ATOM 646 N N . GLN A 1 83 ? -4.866 -7.203 4.919 1.00 96.06 83 GLN A N 1
ATOM 647 C CA . GLN A 1 83 ? -3.670 -8.046 4.841 1.00 96.06 83 GLN A CA 1
ATOM 648 C C . GLN A 1 83 ? -3.382 -8.497 3.403 1.00 96.06 83 GLN A C 1
ATOM 650 O O . GLN A 1 83 ? -2.235 -8.432 2.974 1.00 96.06 83 GLN A O 1
ATOM 655 N N . GLN A 1 84 ? -4.407 -8.901 2.651 1.00 96.25 84 GLN A N 1
ATOM 656 C CA . GLN A 1 84 ? -4.249 -9.308 1.251 1.00 96.25 84 GLN A CA 1
ATOM 657 C C . GLN A 1 84 ? -3.690 -8.167 0.389 1.00 96.25 84 GLN A C 1
ATOM 659 O O . GLN A 1 84 ? -2.753 -8.380 -0.377 1.00 96.25 84 GLN A O 1
ATOM 664 N N . GLU A 1 85 ? -4.195 -6.943 0.568 1.00 96.19 85 GLU A N 1
ATOM 665 C CA . GLU A 1 85 ? -3.666 -5.747 -0.108 1.00 96.19 85 GLU A CA 1
ATOM 666 C C . GLU A 1 85 ? -2.189 -5.498 0.242 1.00 96.19 85 GLU A C 1
ATOM 668 O O . GLU A 1 85 ? -1.369 -5.207 -0.632 1.00 96.19 85 GLU A O 1
ATOM 673 N N . MET A 1 86 ? -1.824 -5.649 1.520 1.00 96.06 86 MET A N 1
ATOM 674 C CA . MET A 1 86 ? -0.435 -5.521 1.974 1.00 96.06 86 MET A CA 1
ATOM 675 C C . MET A 1 86 ? 0.476 -6.588 1.351 1.00 96.06 86 MET A C 1
ATOM 677 O O . MET A 1 86 ? 1.595 -6.268 0.941 1.00 96.06 86 MET A O 1
ATOM 681 N N . ASP A 1 87 ? 0.006 -7.831 1.240 1.00 95.44 87 ASP A N 1
ATOM 682 C C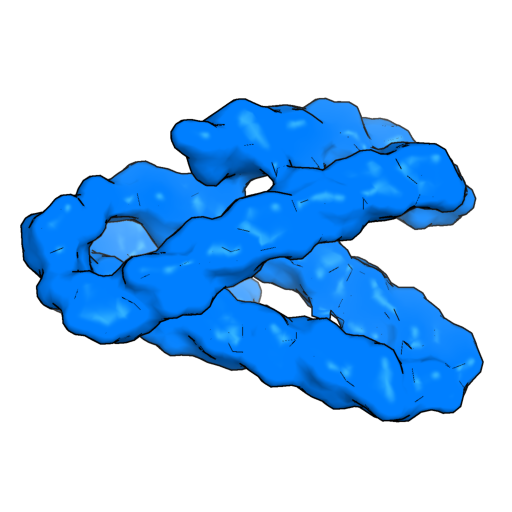A . ASP A 1 87 ? 0.764 -8.939 0.650 1.00 95.44 87 ASP A CA 1
ATOM 683 C C . ASP A 1 87 ? 1.014 -8.718 -0.846 1.00 95.44 87 ASP A C 1
ATOM 685 O O . ASP A 1 87 ? 2.140 -8.898 -1.325 1.00 95.44 87 ASP A O 1
ATOM 689 N N . VAL A 1 88 ? -0.008 -8.263 -1.575 1.00 95.25 88 VAL A N 1
ATOM 690 C CA . VAL A 1 88 ? 0.095 -7.878 -2.989 1.00 95.25 88 VAL A CA 1
ATOM 691 C C . VAL A 1 88 ? 1.122 -6.763 -3.177 1.00 95.25 88 VAL A C 1
ATOM 693 O O . VAL A 1 88 ? 2.022 -6.862 -4.023 1.00 95.25 88 VAL A O 1
ATOM 696 N N . LEU A 1 89 ? 1.035 -5.715 -2.355 1.00 95.06 89 LEU A N 1
ATOM 697 C CA . LEU A 1 89 ? 1.960 -4.591 -2.409 1.00 95.06 89 LEU A CA 1
ATOM 698 C C . LEU A 1 89 ? 3.401 -5.046 -2.168 1.00 95.06 89 LEU A C 1
ATOM 700 O O . LEU A 1 89 ? 4.296 -4.742 -2.960 1.00 95.06 89 LEU A O 1
ATOM 704 N N . LEU A 1 90 ? 3.623 -5.833 -1.113 1.00 93.94 90 LEU A N 1
ATOM 705 C CA . LEU A 1 90 ? 4.940 -6.353 -0.760 1.00 93.94 90 LEU A CA 1
ATOM 706 C C . LEU A 1 90 ? 5.496 -7.282 -1.845 1.00 93.94 90 LEU A C 1
ATOM 708 O O . LEU A 1 90 ? 6.687 -7.215 -2.158 1.00 93.94 90 LEU A O 1
ATOM 712 N N . CYS A 1 91 ? 4.660 -8.134 -2.440 1.00 93.38 91 CYS A N 1
ATOM 713 C CA . CYS A 1 91 ? 5.051 -8.996 -3.552 1.00 93.38 91 CYS A CA 1
ATOM 714 C C . CYS A 1 91 ? 5.530 -8.165 -4.749 1.00 93.38 91 CYS A C 1
ATOM 716 O O . CYS A 1 91 ? 6.614 -8.404 -5.292 1.00 93.38 91 CYS A O 1
ATOM 718 N N . THR A 1 92 ? 4.780 -7.124 -5.107 1.00 93.19 92 THR A N 1
ATOM 719 C CA . THR A 1 92 ? 5.128 -6.228 -6.217 1.00 93.19 92 THR A CA 1
ATOM 720 C C . THR A 1 92 ? 6.416 -5.455 -5.925 1.00 93.19 92 THR A C 1
ATOM 722 O O . THR A 1 92 ? 7.321 -5.406 -6.761 1.00 93.19 92 THR A O 1
ATOM 725 N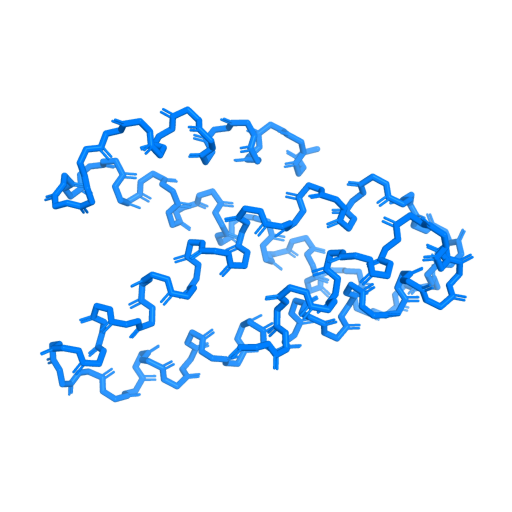 N . MET A 1 93 ? 6.577 -4.940 -4.704 1.00 92.56 93 MET A N 1
ATOM 726 C CA . MET A 1 93 ? 7.814 -4.283 -4.270 1.00 92.56 93 MET A CA 1
ATOM 727 C C . MET A 1 93 ? 9.019 -5.231 -4.300 1.00 92.56 93 MET A C 1
ATOM 729 O O . MET A 1 93 ? 10.094 -4.831 -4.745 1.00 92.56 93 MET A O 1
ATOM 733 N N . LYS A 1 94 ? 8.853 -6.500 -3.905 1.00 92.25 94 LYS A N 1
ATOM 734 C CA . LYS A 1 94 ? 9.897 -7.534 -4.016 1.00 92.25 94 LYS A CA 1
ATOM 735 C C . LYS A 1 94 ? 10.280 -7.813 -5.465 1.00 92.25 94 LYS A C 1
ATOM 737 O O . LYS A 1 94 ? 11.463 -7.986 -5.749 1.00 92.25 94 LYS A O 1
ATOM 742 N N . ARG A 1 95 ? 9.318 -7.832 -6.391 1.00 92.69 95 ARG A N 1
ATOM 743 C CA . ARG A 1 95 ? 9.589 -8.007 -7.829 1.00 92.69 95 ARG A CA 1
ATOM 744 C C . ARG A 1 95 ? 10.432 -6.862 -8.386 1.00 92.69 95 ARG A C 1
ATOM 746 O O . ARG A 1 95 ? 11.429 -7.132 -9.049 1.00 92.69 95 ARG A O 1
ATOM 753 N N . ILE A 1 96 ? 10.107 -5.616 -8.035 1.00 91.50 96 ILE A N 1
ATOM 754 C CA . ILE A 1 96 ? 10.939 -4.443 -8.360 1.00 91.50 96 ILE A CA 1
ATOM 755 C C . ILE A 1 96 ? 12.320 -4.567 -7.694 1.00 91.50 96 ILE A C 1
ATOM 757 O O . ILE A 1 96 ? 13.346 -4.347 -8.334 1.00 91.50 96 ILE A O 1
ATOM 761 N N . GLY A 1 97 ? 12.371 -4.989 -6.428 1.00 91.31 97 GLY A N 1
ATOM 762 C CA . GLY A 1 97 ? 13.615 -5.151 -5.673 1.00 91.31 97 GLY A CA 1
ATOM 763 C C . GLY A 1 97 ? 14.572 -6.205 -6.230 1.00 91.31 97 GLY A C 1
ATOM 764 O O . GLY A 1 97 ? 15.776 -6.062 -6.066 1.00 91.31 97 GLY A O 1
ATOM 765 N N . ARG A 1 98 ? 14.085 -7.214 -6.961 1.00 92.00 98 ARG A N 1
ATOM 766 C CA . ARG A 1 98 ? 14.959 -8.157 -7.685 1.00 92.00 98 ARG A CA 1
ATOM 767 C C . ARG A 1 98 ? 15.732 -7.488 -8.824 1.00 92.00 98 ARG A C 1
ATOM 769 O O . ARG A 1 98 ? 16.829 -7.933 -9.141 1.00 92.00 98 ARG A O 1
ATOM 776 N N . VAL A 1 99 ? 15.169 -6.443 -9.433 1.00 92.81 99 VAL A N 1
ATOM 777 C CA . VAL A 1 99 ? 15.822 -5.660 -10.497 1.00 92.81 99 VAL A CA 1
ATOM 778 C C . VAL A 1 99 ? 16.686 -4.544 -9.903 1.00 92.81 99 VAL A C 1
ATOM 780 O O . VAL A 1 99 ? 17.761 -4.254 -10.420 1.00 92.81 99 VAL A O 1
ATOM 783 N N . PHE A 1 100 ? 16.248 -3.954 -8.787 1.00 89.94 100 PHE A N 1
ATOM 784 C CA . PHE A 1 100 ? 16.896 -2.810 -8.137 1.00 89.94 100 PHE A CA 1
ATOM 785 C C . PHE A 1 100 ? 17.248 -3.081 -6.657 1.00 89.94 100 PHE A C 1
ATOM 787 O O . PHE A 1 100 ? 16.773 -2.365 -5.768 1.00 89.94 100 PHE A O 1
ATOM 794 N N . PRO A 1 101 ? 18.083 -4.092 -6.354 1.00 88.31 101 PRO A N 1
ATOM 795 C CA . PRO A 1 101 ? 18.287 -4.578 -4.985 1.00 88.31 101 PRO A CA 1
ATOM 796 C C . PRO A 1 101 ? 18.860 -3.514 -4.048 1.00 88.31 101 PRO A C 1
ATOM 798 O O . PRO A 1 101 ? 18.359 -3.331 -2.940 1.00 88.31 101 PRO A O 1
ATOM 801 N N . GLN A 1 102 ? 19.838 -2.742 -4.527 1.00 87.94 102 GLN A N 1
ATOM 802 C CA . GLN A 1 102 ? 20.518 -1.694 -3.757 1.00 87.94 102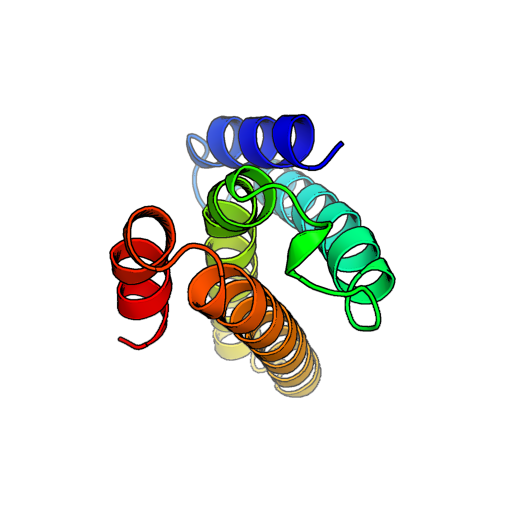 GLN A CA 1
ATOM 803 C C . GLN A 1 102 ? 19.592 -0.576 -3.252 1.00 87.94 102 GLN A C 1
ATOM 805 O O . GLN A 1 102 ? 19.899 0.066 -2.255 1.00 87.94 102 GLN A O 1
ATOM 810 N N . PHE A 1 103 ? 18.451 -0.354 -3.911 1.00 85.56 103 PHE A N 1
ATOM 811 C CA . PHE A 1 103 ? 17.497 0.691 -3.532 1.00 85.56 103 PHE A CA 1
ATOM 812 C C . PHE A 1 103 ? 16.320 0.155 -2.712 1.00 85.56 103 PHE A C 1
ATOM 814 O O . PHE A 1 103 ? 15.707 0.902 -1.958 1.00 85.56 103 PHE A O 1
ATOM 821 N N . MET A 1 104 ? 15.986 -1.129 -2.861 1.00 89.44 104 MET A N 1
ATOM 822 C CA . MET A 1 104 ? 14.752 -1.698 -2.313 1.00 89.44 104 MET A CA 1
ATOM 823 C C . MET A 1 104 ? 14.964 -2.563 -1.066 1.00 89.44 104 MET A C 1
ATOM 825 O O . MET A 1 104 ? 14.008 -2.750 -0.316 1.00 89.44 104 MET A O 1
ATOM 829 N N . ALA A 1 105 ? 16.176 -3.076 -0.822 1.00 86.38 105 ALA A N 1
ATOM 830 C CA . ALA A 1 105 ? 16.451 -4.016 0.271 1.00 86.38 105 ALA A CA 1
ATOM 831 C C . ALA A 1 105 ? 16.011 -3.483 1.647 1.00 86.38 105 ALA A C 1
ATOM 833 O O . ALA A 1 105 ? 15.190 -4.111 2.312 1.00 86.38 105 ALA A O 1
ATOM 834 N N . LEU A 1 106 ? 16.452 -2.272 2.012 1.00 82.06 106 LEU A N 1
ATOM 835 C CA . LEU A 1 106 ? 16.103 -1.633 3.291 1.00 82.06 106 LEU A CA 1
ATOM 836 C C . LEU A 1 106 ? 14.589 -1.441 3.470 1.00 82.06 106 LEU A C 1
ATOM 838 O O . LEU A 1 106 ? 14.061 -1.590 4.571 1.00 82.06 106 LEU A O 1
ATOM 842 N N . HIS A 1 107 ? 13.882 -1.117 2.386 1.00 79.81 107 HIS A N 1
ATOM 843 C CA . HIS A 1 107 ? 12.437 -0.903 2.425 1.00 79.81 107 HIS A CA 1
ATOM 844 C C . HIS A 1 107 ? 11.687 -2.219 2.621 1.00 79.81 107 HIS A C 1
ATOM 846 O O . HIS A 1 107 ? 10.785 -2.290 3.448 1.00 79.81 107 HIS A O 1
ATOM 852 N N . ILE A 1 108 ? 12.082 -3.274 1.905 1.00 84.06 108 ILE A N 1
ATOM 853 C CA . ILE A 1 108 ? 11.442 -4.590 2.000 1.00 84.06 108 ILE A CA 1
ATOM 854 C C . ILE A 1 108 ? 11.674 -5.214 3.380 1.00 84.06 108 ILE A C 1
ATOM 856 O O . ILE A 1 108 ? 10.728 -5.736 3.966 1.00 84.06 108 ILE A O 1
ATOM 860 N N . GLU A 1 109 ? 12.893 -5.129 3.922 1.00 83.88 109 GLU A N 1
ATOM 861 C CA . GLU A 1 109 ? 13.217 -5.659 5.255 1.00 83.88 109 GLU A CA 1
ATOM 862 C C . GLU A 1 109 ? 12.363 -5.024 6.357 1.00 83.88 109 GLU A C 1
ATOM 864 O O . GLU A 1 109 ? 11.930 -5.708 7.285 1.00 83.88 109 GLU A O 1
ATOM 869 N N . ARG A 1 110 ? 12.064 -3.723 6.238 1.00 79.69 110 ARG A N 1
ATOM 870 C CA . ARG A 1 110 ? 11.218 -3.000 7.196 1.00 79.69 110 ARG A CA 1
ATOM 871 C C . ARG A 1 110 ? 9.791 -3.552 7.271 1.00 79.69 110 ARG A C 1
ATOM 873 O O . ARG A 1 110 ? 9.164 -3.417 8.313 1.00 79.69 110 ARG A O 1
ATOM 880 N N . PHE A 1 111 ? 9.290 -4.172 6.205 1.00 78.06 111 PHE A N 1
ATOM 881 C CA . PHE A 1 111 ? 7.926 -4.711 6.140 1.00 78.06 111 PHE A CA 1
ATOM 882 C C . PHE A 1 111 ? 7.804 -6.174 6.573 1.00 78.06 111 PHE A C 1
ATOM 884 O O . PHE A 1 111 ? 6.691 -6.688 6.647 1.00 78.06 111 PHE A O 1
ATOM 891 N N . GLN A 1 112 ? 8.929 -6.851 6.821 1.00 67.50 112 GLN A N 1
ATOM 892 C CA . GLN A 1 112 ? 8.971 -8.258 7.238 1.00 67.50 112 GLN A CA 1
ATOM 893 C C . GLN A 1 112 ? 9.114 -8.446 8.756 1.00 67.50 112 GLN A C 1
ATOM 895 O O . GLN A 1 112 ? 9.144 -9.587 9.215 1.00 67.50 112 GLN A O 1
ATOM 900 N N . LYS A 1 113 ? 9.234 -7.350 9.509 1.00 56.31 113 LYS A N 1
ATOM 901 C CA . LYS A 1 113 ? 9.233 -7.328 10.977 1.00 56.31 113 LYS A CA 1
ATOM 902 C C . LYS A 1 113 ? 7.830 -7.047 11.492 1.00 56.31 113 LYS A C 1
ATOM 904 O O . LYS A 1 113 ? 7.484 -7.644 12.531 1.00 56.31 113 LYS A O 1
#

pLDDT: mean 89.46, std 6.88, range [56.31, 96.38]

Radius of gyration: 13.93 Å; Cα contacts (8 Å, |Δi|>4): 109; chains: 1; bounding box: 34×25×35 Å

Foldseek 3Di:
DLQVLLVLLVVLVVDDPPPVVSLVSNQVSLVVLLVVLVVCLPPQLVPPDLVNLVSCLSSLVSLVSVLVVCVVVVVVPVNVVSVVSNVSSLVSLVSNCVVVVVSRVVSSVVNVD

N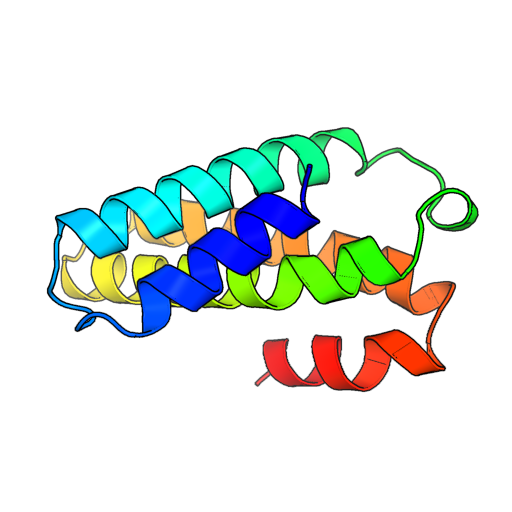earest PDB structures (foldseek):
  8e0m-assembly3_I  TM=4.814E-01  e=1.598E+00  synthetic construct
  8e0m-assembly1_A  TM=3.878E-01  e=4.856E+00  synthetic construct
  6xr2-assembly1_A  TM=3.608E-01  e=4.143E+00  synthetic construct

Secondary structure (DSSP, 8-state):
-HHHHHHHHHHHTTS-TT-HHHHHHHHHHHHHHHHHHHHTTTS-GGGS-THHHHHHHHHHHHHHHHHHHHHHTT-HHHHHHHHHHHHHHHHHHHHHHHHSHHHHHHHHHHT--

Sequence (113 aa):
MSAGYAAQIQLQSVFPENDPAARQKRLSAARAVMSVVHGVEDVDPRLLHVFLGLMWTPVYEVLGLEKRRLQEASDTRNSIHMQQEMDVLLCTMKRIGRVFPQFMALHIERFQK

Mean predicted aligned error: 4.15 Å

Organism: Botryobasidium botryosum (strain FD-172 SS1) (NCBI:txid930990)